Protein AF-A0A2I0J7J7-F1 (afdb_monomer_lite)

pLDDT: mean 78.4, std 20.04, range [35.78, 97.75]

Foldseek 3Di:
DDDDDDDDDDDDPDDQQFFWFQWAADDDDLQGWDFIWGWTDGPNHTDDIDTDIDDSPDDGHHHDSVPGGTFGEDQFVVNQLQAAGPDQQARHEYEHEDDPDDPVSSQVNSVVSNHPYYDYDYPDD

InterPro domains:
  IPR003137 PA domain [PF02225] (73-124)
  IPR046450 PA domain superfamily [SSF52025] (86-123)

Secondary structure (DSSP, 8-state):
------------S---------------SS----EEEEEEEETTEEEEEEEEE--TTSPPPPSSGGG-----EE--SSTT-SS--SS--TTSEEEEESSSS-HHHHHHHHHHTT-SEEEEE----

Sequence (125 aa):
MVSPLSPPWRRLPLVAALLLIAVSVASASCDNEQLVKVKTWLDGKNDKTFGGLSASFSALLPSDAKKGQKLAAVIPDPANGCSNSSVKLSGLVALAMRGECDF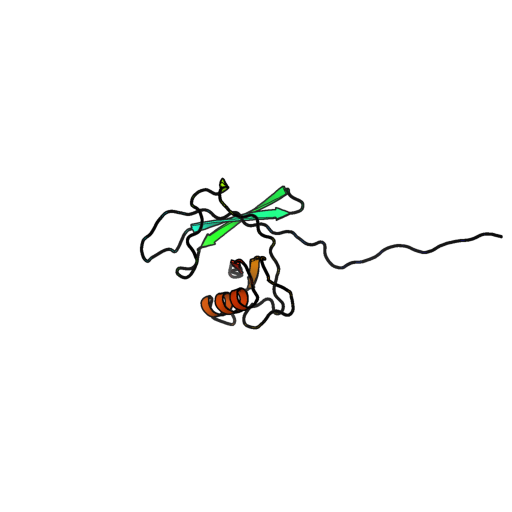TAKAEIAQAGGAAAILVINTDE

Structure (mmCIF, N/CA/C/O backbone):
data_AF-A0A2I0J7J7-F1
#
_entry.id   AF-A0A2I0J7J7-F1
#
loop_
_atom_site.group_PDB
_atom_site.id
_atom_site.type_symbol
_atom_site.label_atom_id
_atom_site.label_alt_id
_atom_site.label_comp_id
_atom_site.label_asym_id
_atom_site.label_entity_id
_atom_site.label_seq_id
_atom_site.pdbx_PDB_ins_code
_atom_site.Cartn_x
_atom_site.Cartn_y
_atom_site.Cartn_z
_atom_site.occupancy
_atom_site.B_iso_or_equiv
_atom_site.auth_seq_id
_atom_site.auth_comp_id
_atom_site.auth_asym_id
_atom_site.auth_atom_id
_atom_site.pdbx_PDB_model_num
ATOM 1 N N . MET A 1 1 ? 20.899 -27.140 48.711 1.00 35.78 1 MET A N 1
ATOM 2 C CA . MET A 1 1 ? 21.696 -26.088 48.044 1.00 35.78 1 MET A CA 1
ATOM 3 C C . MET A 1 1 ? 21.014 -25.758 46.722 1.00 35.78 1 MET A C 1
ATOM 5 O O . MET A 1 1 ? 20.862 -26.656 45.916 1.00 35.78 1 MET A O 1
ATOM 9 N N . VAL A 1 2 ? 20.225 -24.680 46.705 1.00 39.44 2 VAL A N 1
ATOM 10 C CA . VAL A 1 2 ? 20.495 -23.399 46.007 1.00 39.44 2 VAL A CA 1
ATOM 11 C C . VAL A 1 2 ? 20.360 -23.518 44.477 1.00 39.44 2 VAL A C 1
ATOM 13 O O . VAL A 1 2 ? 21.292 -23.937 43.803 1.00 39.44 2 VAL A O 1
ATOM 16 N N . SER A 1 3 ? 19.199 -23.116 43.941 1.00 48.22 3 SER A N 1
ATOM 17 C CA . SER A 1 3 ? 19.046 -22.662 42.542 1.00 48.22 3 SER A CA 1
ATOM 18 C C . SER A 1 3 ? 19.915 -21.411 42.315 1.00 48.22 3 SER A C 1
ATOM 20 O O . SER A 1 3 ? 20.145 -20.696 43.293 1.00 48.22 3 SER A O 1
ATOM 22 N N . PRO A 1 4 ? 20.313 -21.037 41.076 1.00 51.56 4 PRO A N 1
ATOM 23 C CA . PRO A 1 4 ? 19.387 -20.174 40.335 1.00 51.56 4 PRO A CA 1
ATOM 24 C C . PRO A 1 4 ? 19.525 -20.103 38.794 1.00 51.56 4 PRO A C 1
ATOM 26 O O . PRO A 1 4 ? 20.493 -20.535 38.181 1.00 51.56 4 PRO A O 1
ATOM 29 N N . LEU A 1 5 ? 18.549 -19.377 38.240 1.00 40.78 5 LEU A N 1
ATOM 30 C CA . LEU A 1 5 ? 18.656 -18.478 37.091 1.00 40.78 5 LEU A CA 1
ATOM 31 C C . LEU A 1 5 ? 18.593 -19.095 35.684 1.00 40.78 5 LEU A C 1
ATOM 33 O O . LEU A 1 5 ? 19.568 -19.200 34.949 1.00 40.78 5 LEU A O 1
ATOM 37 N N . SER A 1 6 ? 17.354 -19.278 35.232 1.00 53.75 6 SER A N 1
ATOM 38 C CA . SER A 1 6 ? 16.949 -18.701 33.947 1.00 53.75 6 SER A CA 1
ATOM 39 C C . SER A 1 6 ? 17.444 -17.249 33.817 1.00 53.75 6 SER A C 1
ATOM 41 O O . SER A 1 6 ? 17.156 -16.462 34.727 1.00 53.75 6 SER A O 1
ATOM 43 N N . PRO A 1 7 ? 18.080 -16.844 32.700 1.00 52.47 7 PRO A N 1
ATOM 44 C CA . PRO A 1 7 ? 18.170 -15.446 32.342 1.00 52.47 7 PRO A CA 1
ATOM 45 C C . PRO A 1 7 ? 17.240 -15.068 31.183 1.00 52.47 7 PRO A C 1
ATOM 47 O O . PRO A 1 7 ? 16.814 -15.911 30.390 1.00 52.47 7 PRO A O 1
ATOM 50 N N . PRO A 1 8 ? 16.909 -13.773 31.116 1.00 51.81 8 PRO A N 1
ATOM 51 C CA . PRO A 1 8 ? 15.640 -13.288 30.618 1.00 51.81 8 PRO A CA 1
ATOM 52 C C . PRO A 1 8 ? 15.829 -12.392 29.388 1.00 51.81 8 PRO A C 1
ATOM 54 O O . PRO A 1 8 ? 16.774 -11.617 29.295 1.00 51.81 8 PRO A O 1
ATOM 57 N N . TRP A 1 9 ? 14.839 -12.412 28.501 1.00 46.75 9 TRP A N 1
ATOM 58 C CA . TRP A 1 9 ? 14.605 -11.386 27.482 1.00 46.75 9 TRP A CA 1
ATOM 59 C C . TRP A 1 9 ? 15.622 -11.236 26.337 1.00 46.75 9 TRP A C 1
ATOM 61 O O . TRP A 1 9 ? 16.825 -11.408 26.472 1.00 46.75 9 TRP A O 1
ATOM 71 N N . ARG A 1 10 ? 15.060 -10.672 25.257 1.00 43.88 10 ARG A N 1
ATOM 72 C CA . ARG A 1 10 ? 15.676 -9.894 24.169 1.00 43.88 10 ARG A CA 1
ATOM 73 C C . ARG A 1 10 ? 15.990 -10.719 22.917 1.00 43.88 10 ARG A C 1
ATOM 75 O O . ARG A 1 10 ? 16.905 -11.517 22.913 1.00 43.88 10 ARG A O 1
ATOM 82 N N . ARG A 1 11 ? 15.309 -10.533 21.787 1.00 50.03 11 ARG A N 1
ATOM 83 C CA . ARG A 1 11 ? 14.322 -9.527 21.360 1.00 50.03 11 ARG A CA 1
ATOM 84 C C . ARG A 1 11 ? 13.453 -10.198 20.293 1.00 50.03 11 ARG A C 1
ATOM 86 O O . ARG A 1 11 ? 13.987 -10.632 19.280 1.00 50.03 11 ARG A O 1
ATOM 93 N N . LEU A 1 12 ? 12.137 -10.241 20.499 1.00 53.38 12 LEU A N 1
ATOM 94 C CA . LEU A 1 12 ? 11.208 -10.273 19.367 1.00 53.38 12 LEU A CA 1
ATOM 95 C C . LEU A 1 12 ? 11.508 -9.022 18.529 1.00 53.38 12 LEU A C 1
ATOM 97 O O . LEU A 1 12 ? 11.473 -7.921 19.097 1.00 53.38 12 LEU A O 1
ATOM 101 N N . PRO A 1 13 ? 11.849 -9.137 17.238 1.00 42.41 13 PRO A N 1
ATOM 102 C CA . PRO A 1 13 ? 11.974 -7.957 16.421 1.00 42.41 13 PRO A CA 1
ATOM 103 C C . PRO A 1 13 ? 10.566 -7.435 16.124 1.00 42.41 13 PRO A C 1
ATOM 105 O O . PRO A 1 13 ? 9.696 -8.162 15.660 1.00 42.41 13 PRO A O 1
ATOM 108 N N . LEU A 1 14 ? 10.406 -6.153 16.437 1.00 46.97 14 LEU A N 1
ATOM 109 C CA . LEU A 1 14 ? 9.375 -5.239 15.969 1.00 46.97 14 LEU A CA 1
ATOM 110 C C . LEU A 1 14 ? 7.932 -5.591 16.341 1.00 46.97 14 LEU A C 1
ATOM 112 O O . LEU A 1 14 ? 7.178 -6.232 15.617 1.00 46.97 14 LEU A O 1
ATOM 116 N N . VAL A 1 15 ? 7.554 -5.031 17.491 1.00 39.91 15 VAL A N 1
ATOM 117 C CA . VAL A 1 15 ? 6.294 -4.310 17.708 1.00 39.91 15 VAL A CA 1
ATOM 118 C C . VAL A 1 15 ? 5.541 -4.090 16.394 1.00 39.91 15 VAL A C 1
ATOM 120 O O . VAL A 1 15 ? 5.990 -3.336 15.530 1.00 39.91 15 VAL A O 1
ATOM 123 N N . ALA A 1 16 ? 4.398 -4.759 16.271 1.00 42.56 16 ALA A N 1
ATOM 124 C CA . ALA A 1 16 ? 3.414 -4.510 15.237 1.00 42.56 16 ALA A CA 1
ATOM 125 C C . ALA A 1 16 ? 2.971 -3.042 15.327 1.00 42.56 16 ALA A C 1
ATOM 127 O O . ALA A 1 16 ? 2.095 -2.690 16.117 1.00 42.56 16 ALA A O 1
ATOM 128 N N . ALA A 1 17 ? 3.613 -2.171 14.550 1.0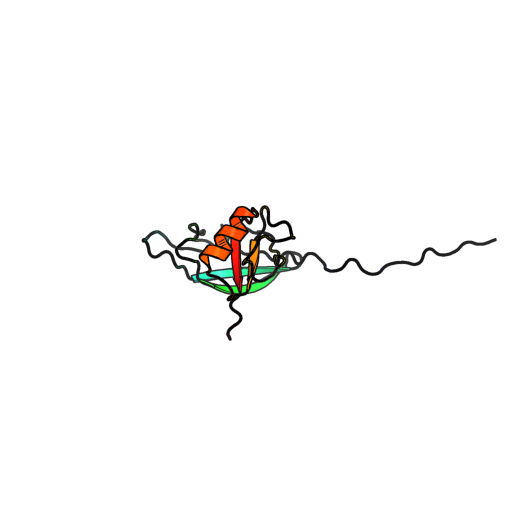0 39.66 17 ALA A N 1
ATOM 129 C CA . ALA A 1 17 ? 3.165 -0.805 14.358 1.00 39.66 17 ALA A CA 1
ATOM 130 C C . ALA A 1 17 ? 1.853 -0.874 13.574 1.00 39.66 17 ALA A C 1
ATOM 132 O O . ALA A 1 17 ? 1.834 -1.017 12.354 1.00 39.66 17 ALA A O 1
ATOM 133 N N . LEU A 1 18 ? 0.745 -0.857 14.309 1.00 39.94 18 LEU A N 1
ATOM 134 C CA . LEU A 1 18 ? -0.606 -0.883 13.775 1.00 39.94 18 LEU A CA 1
ATOM 135 C C . LEU A 1 18 ? -0.896 0.469 13.107 1.00 39.94 18 LEU A C 1
ATOM 137 O O . LEU A 1 18 ? -1.589 1.295 13.689 1.00 39.94 18 LEU A O 1
ATOM 141 N N . LEU A 1 19 ? -0.346 0.711 11.914 1.00 38.94 19 LEU A N 1
ATOM 142 C CA . LEU A 1 19 ? -0.678 1.881 11.106 1.00 38.94 19 LEU A CA 1
ATOM 143 C C . LEU A 1 19 ? -2.111 1.707 10.602 1.00 38.94 19 LEU A C 1
ATOM 145 O O . LEU A 1 19 ? -2.476 0.641 10.118 1.00 38.94 19 LEU A O 1
ATOM 149 N N . LEU A 1 20 ? -2.929 2.733 10.772 1.00 45.41 20 LEU A N 1
ATOM 150 C CA . LEU A 1 20 ? -4.381 2.677 10.644 1.00 45.41 20 LEU A CA 1
ATOM 151 C C . LEU A 1 20 ? -4.800 3.866 9.801 1.00 45.41 20 LEU A C 1
ATOM 153 O O . LEU A 1 20 ? -4.344 4.936 10.129 1.00 45.41 20 LEU A O 1
ATOM 157 N N . ILE A 1 21 ? -5.594 3.737 8.739 1.00 49.69 21 ILE A N 1
ATOM 158 C CA . ILE A 1 21 ? -5.829 4.854 7.801 1.00 49.69 21 ILE A CA 1
ATOM 159 C C . ILE A 1 21 ? -7.316 5.178 7.679 1.00 49.69 21 ILE A C 1
ATOM 161 O O . ILE A 1 21 ? -8.058 4.390 7.119 1.00 49.69 21 ILE A O 1
ATOM 165 N N . ALA A 1 22 ? -7.770 6.348 8.149 1.00 45.22 22 ALA A N 1
ATOM 166 C CA . ALA A 1 22 ? -9.150 6.802 7.915 1.00 45.22 22 ALA A CA 1
ATOM 167 C C . ALA A 1 22 ? -9.234 7.686 6.669 1.00 45.22 22 ALA A C 1
ATOM 169 O O . ALA A 1 22 ? -8.660 8.770 6.687 1.00 45.22 22 ALA A O 1
ATOM 170 N N . VAL A 1 23 ? -9.977 7.246 5.649 1.00 47.97 23 VAL A N 1
ATOM 171 C CA . VAL A 1 23 ? -10.127 7.921 4.345 1.00 47.97 23 VAL A CA 1
ATOM 172 C C . VAL A 1 23 ? -11.457 8.704 4.232 1.00 47.97 23 VAL A C 1
ATOM 174 O O . VAL A 1 23 ? -12.447 8.286 4.829 1.00 47.97 23 VAL A O 1
ATOM 177 N N . SER A 1 24 ? -11.466 9.833 3.496 1.00 44.62 24 SER A N 1
ATOM 178 C CA . SER A 1 24 ? -12.600 10.752 3.199 1.00 44.62 24 SER A CA 1
ATOM 179 C C . SER A 1 24 ? -12.824 10.946 1.659 1.00 44.62 24 SER A C 1
ATOM 181 O O . SER A 1 24 ? -11.857 10.761 0.932 1.00 44.62 24 SER A O 1
ATOM 183 N N . VAL A 1 25 ? -14.006 11.378 1.155 1.00 55.84 25 VAL A N 1
ATOM 184 C CA . VAL A 1 25 ? -14.492 11.430 -0.286 1.00 55.84 25 VAL A CA 1
ATOM 185 C C . VAL A 1 25 ? -15.558 12.495 -0.636 1.00 55.84 25 VAL A C 1
ATOM 187 O O . VAL A 1 25 ? -16.243 13.032 0.224 1.00 55.84 25 VAL A O 1
ATOM 190 N N . ALA A 1 26 ? -15.777 12.768 -1.927 1.00 37.88 26 ALA A N 1
ATOM 191 C CA . ALA A 1 26 ? -17.034 13.273 -2.508 1.00 37.88 26 ALA A CA 1
ATOM 192 C C . ALA A 1 26 ? -17.299 12.627 -3.899 1.00 37.88 26 ALA A C 1
ATOM 194 O O . ALA A 1 26 ? -16.389 12.064 -4.495 1.00 37.88 26 ALA A O 1
ATOM 195 N N . SER A 1 27 ? -18.556 12.642 -4.363 1.00 49.53 27 SER A N 1
ATOM 196 C CA . SER A 1 27 ? -19.203 11.707 -5.315 1.00 49.53 27 SER A CA 1
ATOM 197 C C . SER A 1 27 ? -18.844 11.767 -6.819 1.00 49.53 27 SER A C 1
ATOM 199 O O . SER A 1 27 ? -18.305 12.748 -7.312 1.00 49.53 27 SER A O 1
ATOM 201 N N . ALA A 1 28 ? -19.266 10.692 -7.507 1.00 56.94 28 ALA A N 1
ATOM 202 C CA . ALA A 1 28 ? -19.163 10.287 -8.917 1.00 56.94 28 ALA A CA 1
ATOM 203 C C . ALA A 1 28 ? -19.018 11.361 -10.019 1.00 56.94 28 ALA A C 1
ATOM 205 O O . ALA A 1 28 ? -19.953 12.089 -10.343 1.00 56.94 28 ALA A O 1
ATOM 206 N N . SER A 1 29 ? -17.881 11.282 -10.708 1.00 42.62 29 SER A N 1
ATOM 207 C CA . SER A 1 29 ? -17.706 11.466 -12.153 1.00 42.62 29 SER A CA 1
ATOM 208 C C . SER A 1 29 ? -16.534 10.559 -12.564 1.00 42.62 29 SER A C 1
ATOM 210 O O . SER A 1 29 ? -15.786 10.134 -11.682 1.00 42.62 29 SER A O 1
ATOM 212 N N . CYS A 1 30 ? -16.363 10.212 -13.843 1.00 52.69 30 CYS A N 1
ATOM 213 C CA . CYS A 1 30 ? -15.296 9.306 -14.328 1.00 52.69 30 CYS A CA 1
ATOM 214 C C . CYS A 1 30 ? -13.876 9.917 -14.267 1.00 52.69 30 CYS A C 1
ATOM 216 O O . CYS A 1 30 ? -13.026 9.613 -15.097 1.00 52.69 30 CYS A O 1
ATOM 218 N N . ASP A 1 31 ? -13.667 10.785 -13.284 1.00 57.06 31 ASP A N 1
ATOM 219 C CA . ASP A 1 31 ? -12.424 11.354 -12.804 1.00 57.06 31 ASP A CA 1
ATOM 220 C C . ASP A 1 31 ? -12.567 11.360 -11.269 1.00 57.06 31 ASP A C 1
ATOM 222 O O . ASP A 1 31 ? -13.172 12.244 -10.661 1.00 57.06 31 ASP A O 1
ATOM 226 N N . ASN A 1 32 ? -12.215 10.231 -10.656 1.00 61.31 32 ASN A N 1
ATOM 227 C CA . ASN A 1 32 ? -12.448 9.931 -9.238 1.00 61.31 32 ASN A CA 1
ATOM 228 C C . ASN A 1 32 ? -11.158 10.012 -8.411 1.00 61.31 32 ASN A C 1
ATOM 230 O O . ASN A 1 32 ? -11.056 9.394 -7.345 1.00 61.31 32 ASN A O 1
ATOM 234 N N . GLU A 1 33 ? -10.181 10.776 -8.900 1.00 74.88 33 GLU A N 1
ATOM 235 C CA . GLU A 1 33 ? -9.041 11.196 -8.098 1.00 74.88 33 GLU A CA 1
ATOM 236 C C . GLU A 1 33 ? -9.542 12.137 -7.004 1.00 74.88 33 GLU A C 1
ATOM 238 O O . GLU A 1 33 ? -10.207 13.146 -7.239 1.00 74.88 33 GLU A O 1
ATOM 243 N N . GLN A 1 34 ? -9.274 11.765 -5.764 1.00 81.38 34 GLN A N 1
ATOM 244 C CA . GLN A 1 34 ? -9.756 12.467 -4.591 1.00 81.38 34 GLN A CA 1
ATOM 245 C C . GLN A 1 34 ? -8.565 12.790 -3.714 1.00 81.38 34 GLN A C 1
ATOM 247 O O . GLN A 1 34 ? -7.721 11.937 -3.433 1.00 81.38 34 GLN A O 1
ATOM 252 N N . LEU A 1 35 ? -8.524 14.029 -3.231 1.00 85.69 35 LEU A N 1
ATOM 253 C CA . LEU A 1 35 ? -7.630 14.381 -2.142 1.00 85.69 35 LEU A CA 1
ATOM 254 C C . LEU A 1 35 ? -8.074 13.620 -0.896 1.00 85.69 35 LEU A C 1
ATOM 256 O O . LEU A 1 35 ? -9.150 13.859 -0.341 1.00 85.69 35 LEU A O 1
ATOM 260 N N . VAL A 1 36 ? -7.225 12.705 -0.452 1.00 86.56 36 VAL A N 1
ATOM 261 C CA . VAL A 1 36 ? -7.477 11.878 0.719 1.00 86.56 36 VAL A CA 1
ATOM 262 C C . VAL A 1 36 ? -6.645 12.368 1.889 1.00 86.56 36 VAL A C 1
ATOM 264 O O . VAL A 1 36 ? -5.496 12.789 1.750 1.00 86.56 36 VAL A O 1
ATOM 267 N N . LYS A 1 37 ? -7.232 12.292 3.081 1.00 87.69 37 LYS A N 1
ATOM 268 C CA . LYS A 1 37 ? -6.476 12.376 4.326 1.00 87.69 37 LYS A CA 1
ATOM 269 C C . LYS A 1 37 ? -6.217 10.963 4.800 1.00 87.69 37 LYS A C 1
ATOM 271 O O . LYS A 1 37 ? -7.141 10.170 4.894 1.00 87.69 37 LYS A O 1
ATOM 276 N N . VAL A 1 38 ? -4.966 10.676 5.109 1.00 88.19 38 VAL A N 1
ATOM 277 C CA . VAL A 1 38 ? -4.499 9.404 5.640 1.00 88.19 38 VAL A CA 1
ATOM 278 C C . VAL A 1 38 ? -4.098 9.668 7.079 1.00 88.19 38 VAL A C 1
ATOM 280 O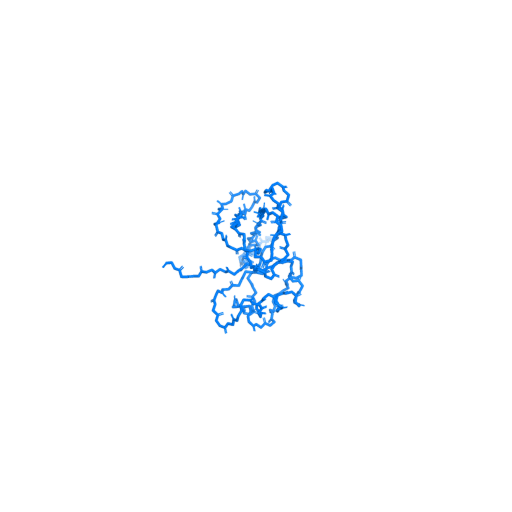 O . VAL A 1 38 ? -3.011 10.165 7.357 1.00 88.19 38 VAL A O 1
ATOM 283 N N . LYS A 1 39 ? -5.007 9.412 8.015 1.00 88.69 39 LYS A N 1
ATOM 284 C CA . LYS A 1 39 ? -4.654 9.431 9.443 1.00 88.69 39 LYS A CA 1
ATOM 285 C C . LYS A 1 39 ? -3.804 8.207 9.751 1.00 88.69 39 LYS A C 1
ATOM 287 O O . LYS A 1 39 ? -3.942 7.232 9.040 1.00 88.69 39 LYS A O 1
ATOM 292 N N . THR A 1 40 ? -2.945 8.250 10.756 1.00 86.50 40 THR A N 1
ATOM 293 C CA . THR A 1 40 ? -2.214 7.090 11.272 1.00 86.50 40 THR A CA 1
ATOM 294 C C . THR A 1 40 ? -2.422 6.992 12.768 1.00 86.50 40 THR A C 1
ATOM 296 O O . THR A 1 40 ? -2.684 7.986 13.446 1.00 86.50 40 THR A O 1
ATOM 299 N N . TRP A 1 41 ? -2.330 5.778 13.296 1.00 85.88 41 TRP A N 1
ATOM 300 C CA . TRP A 1 41 ? -2.350 5.547 14.728 1.00 85.88 41 TRP A CA 1
ATOM 301 C C . TRP A 1 41 ? -1.168 4.667 15.090 1.00 85.88 41 TRP A C 1
ATOM 303 O O . TRP A 1 41 ? -0.760 3.826 14.300 1.00 85.88 41 TRP A O 1
ATOM 313 N N . LEU A 1 42 ? -0.662 4.851 16.298 1.00 84.69 42 LEU A N 1
ATOM 314 C CA . LEU A 1 42 ? 0.300 3.973 16.947 1.00 84.69 42 LEU A CA 1
ATOM 315 C C . LEU A 1 42 ? -0.200 3.772 18.379 1.00 84.69 42 LEU A C 1
ATOM 317 O O . LEU A 1 42 ? -0.654 4.722 19.019 1.00 84.69 42 LEU A O 1
ATOM 321 N N . ASP A 1 43 ? -0.239 2.523 18.844 1.00 83.44 43 ASP A N 1
ATOM 322 C CA . ASP A 1 43 ? -0.760 2.157 20.172 1.00 83.44 43 ASP A CA 1
ATOM 323 C C . ASP A 1 43 ? -2.152 2.742 20.483 1.00 83.44 43 ASP A C 1
ATOM 325 O O . ASP A 1 43 ? -2.455 3.203 21.584 1.00 83.44 43 ASP A O 1
ATOM 329 N N . GLY A 1 44 ? -3.022 2.768 19.467 1.00 77.19 44 GLY A N 1
ATOM 330 C CA . GLY A 1 44 ? -4.394 3.266 19.582 1.00 77.19 44 GLY A CA 1
ATOM 331 C C . GLY A 1 44 ? -4.533 4.792 19.638 1.00 77.19 44 GLY A C 1
ATOM 332 O O . GLY A 1 44 ? -5.660 5.286 19.593 1.00 77.19 44 GLY A O 1
ATOM 333 N N . LYS A 1 45 ? -3.431 5.548 19.659 1.00 80.94 45 LYS A N 1
ATOM 334 C CA . LYS A 1 45 ? -3.431 7.015 19.612 1.00 80.94 45 LYS A CA 1
ATOM 335 C C . LYS A 1 45 ? -3.199 7.500 18.189 1.00 80.94 45 LYS A C 1
ATOM 337 O O . LYS A 1 45 ? -2.400 6.909 17.474 1.00 80.94 45 LYS A O 1
ATOM 342 N N . ASN A 1 46 ? -3.908 8.558 17.783 1.00 78.56 46 ASN A N 1
ATOM 343 C CA . ASN A 1 46 ? -3.607 9.232 16.517 1.00 78.56 46 ASN A CA 1
ATOM 344 C C . ASN A 1 46 ? -2.156 9.722 16.569 1.00 78.56 46 ASN A C 1
ATOM 346 O O . ASN A 1 46 ? -1.784 10.388 17.533 1.00 78.56 46 ASN A O 1
ATOM 350 N N . ASP A 1 47 ? -1.377 9.381 15.550 1.00 82.38 47 ASP A N 1
ATOM 351 C CA . ASP A 1 47 ? 0.039 9.722 15.444 1.00 82.38 47 ASP A CA 1
ATOM 352 C C . ASP A 1 47 ? 0.227 10.884 14.463 1.00 82.38 47 ASP A C 1
ATOM 354 O O . ASP A 1 47 ? 0.471 12.020 14.869 1.00 82.38 47 ASP A O 1
ATOM 358 N N . LYS A 1 48 ? 0.027 10.631 13.166 1.00 86.00 48 LYS A N 1
ATOM 359 C CA . LYS A 1 48 ? 0.210 11.619 12.099 1.00 86.00 48 LYS A CA 1
ATOM 360 C C . LYS A 1 48 ? -0.976 11.631 11.145 1.00 86.00 48 LYS A C 1
ATOM 362 O O . LYS A 1 48 ? -1.856 10.775 11.169 1.00 86.00 48 LYS A O 1
ATOM 367 N N . THR A 1 49 ? -1.057 12.669 10.326 1.00 87.44 49 THR A N 1
ATOM 368 C CA . THR A 1 49 ? -2.007 12.738 9.214 1.00 87.44 49 THR A CA 1
ATOM 369 C C . THR A 1 49 ? -1.253 13.181 7.978 1.00 87.44 49 THR A C 1
ATOM 371 O O . THR A 1 49 ? -0.572 14.200 8.008 1.00 87.44 49 THR A O 1
ATOM 374 N N . PHE A 1 50 ? -1.404 12.421 6.905 1.00 87.75 50 PHE A N 1
ATOM 375 C CA . PHE A 1 50 ? -0.808 12.687 5.607 1.00 87.75 50 PHE A CA 1
ATOM 376 C C . PHE A 1 50 ? -1.899 13.109 4.623 1.00 87.75 50 PHE A C 1
ATOM 378 O O . PHE A 1 50 ? -3.043 12.657 4.718 1.00 87.75 50 PHE A O 1
ATOM 385 N N . GLY A 1 51 ? -1.555 14.000 3.699 1.00 88.50 51 GLY A N 1
ATOM 386 C CA . GLY A 1 51 ? -2.352 14.232 2.497 1.00 88.50 51 GLY A CA 1
ATOM 387 C C . GLY A 1 51 ? -1.926 13.253 1.407 1.00 88.50 51 GLY A C 1
ATOM 388 O O . GLY A 1 51 ? -0.760 12.876 1.344 1.00 88.50 51 GLY A O 1
ATOM 389 N N . GLY A 1 52 ? -2.860 12.844 0.560 1.00 88.44 52 GLY A N 1
ATOM 390 C CA . GLY A 1 52 ? -2.572 12.006 -0.596 1.00 88.44 52 GLY A CA 1
ATOM 391 C C . GLY A 1 52 ? -3.619 12.165 -1.688 1.00 88.44 52 GLY A C 1
ATOM 392 O O . GLY A 1 52 ? -4.569 12.937 -1.548 1.00 88.44 52 GLY A O 1
ATOM 393 N N . LEU A 1 53 ? -3.443 11.396 -2.756 1.00 89.50 53 LEU A N 1
ATOM 394 C CA . LEU A 1 53 ? -4.383 11.277 -3.863 1.00 89.50 53 LEU A CA 1
ATOM 395 C C . LEU A 1 53 ? -4.849 9.825 -3.959 1.00 89.50 53 LEU A C 1
ATOM 397 O O . LEU A 1 53 ? -4.037 8.903 -3.848 1.00 89.50 53 LEU A O 1
ATOM 401 N N . SER A 1 54 ? -6.152 9.613 -4.126 1.00 89.94 54 SER A N 1
ATOM 402 C CA . SER A 1 54 ? -6.668 8.306 -4.528 1.00 89.94 54 SER A CA 1
ATOM 403 C C . SER A 1 54 ? -6.371 8.058 -6.004 1.00 89.94 54 SER A C 1
ATOM 405 O O . SER A 1 54 ? -6.328 8.986 -6.806 1.00 89.94 54 SER A O 1
ATOM 407 N N . ALA A 1 55 ? -6.203 6.790 -6.370 1.00 87.50 55 ALA A N 1
ATOM 408 C CA . ALA A 1 55 ? -6.083 6.404 -7.768 1.00 87.50 55 ALA A CA 1
ATOM 409 C C . ALA A 1 55 ? -7.456 6.401 -8.456 1.00 87.50 55 ALA A C 1
ATOM 411 O O . ALA A 1 55 ? -8.448 5.978 -7.855 1.00 87.50 55 ALA A O 1
ATOM 412 N N . SER A 1 56 ? -7.510 6.748 -9.741 1.00 87.06 56 SER A N 1
ATOM 413 C CA . SER A 1 56 ? -8.743 6.689 -10.546 1.00 87.06 56 SER A CA 1
ATOM 414 C C . SER A 1 56 ? -9.288 5.258 -10.690 1.00 87.06 56 SER A C 1
ATOM 416 O O . SER A 1 56 ? -10.476 5.051 -10.898 1.00 87.06 56 SER A O 1
ATOM 418 N N . PHE A 1 57 ? -8.452 4.235 -10.497 1.00 84.06 57 PHE A N 1
ATOM 419 C CA . PHE A 1 57 ? -8.871 2.826 -10.471 1.00 84.06 57 PHE A CA 1
ATOM 420 C C . PHE A 1 57 ? -9.243 2.310 -9.067 1.00 84.06 57 PHE A C 1
ATOM 422 O O . PHE A 1 57 ? -9.504 1.121 -8.894 1.00 84.06 57 PHE A O 1
ATOM 429 N N . SER A 1 58 ? -9.238 3.167 -8.041 1.00 83.12 58 SER A N 1
ATOM 430 C CA . SER A 1 58 ? -9.622 2.768 -6.683 1.00 83.12 58 SER A CA 1
ATOM 431 C C . SER A 1 58 ? -11.140 2.682 -6.512 1.00 83.12 58 SER A C 1
ATOM 433 O O . SER A 1 58 ? -11.914 3.320 -7.228 1.00 83.12 58 SER A O 1
ATOM 435 N N . ALA A 1 59 ? -11.579 1.897 -5.527 1.00 83.56 59 ALA A N 1
ATOM 436 C CA . ALA A 1 59 ? -12.965 1.941 -5.080 1.00 83.56 59 ALA A CA 1
ATOM 437 C C . ALA A 1 59 ? -13.310 3.338 -4.537 1.00 83.56 59 ALA A C 1
ATOM 439 O O . ALA A 1 59 ? -12.447 4.037 -4.009 1.00 83.56 59 ALA A O 1
ATOM 440 N N . LEU A 1 60 ? -14.589 3.719 -4.599 1.00 77.62 60 LEU A N 1
ATOM 441 C CA . LEU A 1 60 ? -15.056 4.949 -3.964 1.00 77.62 60 LEU A CA 1
ATOM 442 C C . LEU A 1 60 ? -14.819 4.868 -2.455 1.00 77.62 60 LEU A C 1
ATOM 444 O O . LEU A 1 60 ? -15.357 4.001 -1.764 1.00 77.62 60 LEU A O 1
ATOM 448 N N . LEU A 1 61 ? -14.011 5.787 -1.946 1.00 78.00 61 LEU A N 1
ATOM 449 C CA . LEU A 1 61 ? -13.726 5.876 -0.522 1.00 78.00 61 LEU A CA 1
ATOM 450 C C . LEU A 1 61 ? -14.922 6.610 0.169 1.00 78.00 61 LEU A C 1
ATOM 452 O O . LEU A 1 61 ? -15.807 7.135 -0.508 1.00 78.00 61 LEU A O 1
ATOM 456 N N . PRO A 1 62 ? -15.072 6.621 1.502 1.00 78.12 62 PRO A N 1
ATOM 457 C CA . PRO A 1 62 ? -16.234 7.247 2.151 1.00 78.12 62 PRO A CA 1
ATOM 458 C C . PRO A 1 62 ? -16.048 8.748 2.354 1.00 78.12 62 PRO A C 1
ATOM 460 O O . PRO A 1 62 ? -14.951 9.159 2.669 1.00 78.12 62 PRO A O 1
ATOM 463 N N . SER A 1 63 ? -17.098 9.576 2.233 1.00 74.06 63 SER A N 1
ATOM 464 C CA . SER A 1 63 ? -16.958 11.043 2.303 1.00 74.06 63 SER A CA 1
ATOM 465 C C . SER A 1 63 ? -16.492 11.608 3.636 1.00 74.06 63 SER A C 1
ATOM 467 O O . SER A 1 63 ? -15.707 12.551 3.730 1.00 74.06 63 SER A O 1
ATOM 469 N N . ASP A 1 64 ? -17.010 10.985 4.676 1.00 77.69 64 ASP A N 1
ATOM 470 C CA . ASP A 1 64 ? -16.850 11.382 6.054 1.00 77.69 64 ASP A CA 1
ATOM 471 C C . ASP A 1 64 ? -15.737 10.546 6.684 1.00 77.69 64 ASP A C 1
ATOM 473 O O . ASP A 1 64 ? -15.812 9.317 6.702 1.00 77.69 64 ASP A O 1
ATOM 477 N N . ALA A 1 65 ? -14.740 11.211 7.267 1.00 73.44 65 ALA A N 1
ATOM 478 C CA . ALA A 1 65 ? -13.644 10.547 7.966 1.00 73.44 65 ALA A CA 1
ATOM 479 C C . ALA A 1 65 ? -14.126 9.639 9.117 1.00 73.44 65 ALA A C 1
ATOM 481 O O . ALA A 1 65 ? -13.410 8.716 9.499 1.00 73.44 65 ALA A O 1
ATOM 482 N N . LYS A 1 66 ? -15.327 9.868 9.671 1.00 76.38 66 LYS A N 1
ATOM 483 C CA . LYS A 1 66 ? -15.947 8.997 10.688 1.00 76.38 66 LYS A CA 1
ATOM 484 C C . LYS A 1 66 ? -16.401 7.648 10.129 1.00 76.38 66 LYS A C 1
ATOM 486 O O . LYS A 1 66 ? -16.559 6.705 10.895 1.00 76.38 66 LYS A O 1
ATOM 491 N N . LYS A 1 67 ? -16.617 7.564 8.814 1.00 79.44 67 LYS A N 1
ATOM 492 C CA . LYS A 1 67 ? -16.978 6.340 8.086 1.00 79.44 67 LYS A CA 1
ATOM 493 C C . LYS A 1 67 ? -15.753 5.629 7.496 1.00 79.44 67 LYS A C 1
ATOM 495 O O . LYS A 1 67 ? -15.903 4.578 6.881 1.00 79.44 67 LYS A O 1
ATOM 500 N N . GLY A 1 68 ? -14.558 6.200 7.667 1.00 77.88 68 GLY A N 1
ATOM 501 C CA . GLY A 1 68 ? -13.299 5.584 7.261 1.00 77.88 68 GLY A CA 1
ATOM 502 C C . GLY A 1 68 ? -13.028 4.292 8.033 1.00 77.88 68 GLY A C 1
ATOM 503 O O . GLY A 1 68 ? -13.330 4.190 9.223 1.00 77.88 68 GLY A O 1
ATOM 504 N N . GLN A 1 69 ? -12.449 3.300 7.358 1.00 83.19 69 GLN A N 1
ATOM 505 C CA . GLN A 1 69 ? -12.123 2.014 7.973 1.00 83.19 69 GLN A CA 1
ATOM 506 C C . GLN A 1 69 ? -10.734 2.027 8.593 1.00 83.19 69 GLN A C 1
ATOM 508 O O . GLN A 1 69 ? -9.764 2.428 7.966 1.00 83.19 69 GLN A O 1
ATOM 513 N N . LYS A 1 70 ? -10.627 1.526 9.822 1.00 86.19 70 LYS A N 1
ATOM 514 C CA . LYS A 1 70 ? -9.358 1.431 10.536 1.00 86.19 70 LYS A CA 1
ATOM 515 C C . LYS A 1 70 ? -8.705 0.071 10.253 1.00 86.19 70 LYS A C 1
ATOM 517 O O . LYS A 1 70 ? -9.010 -0.900 10.936 1.00 86.19 70 LYS A O 1
ATOM 522 N N . LEU A 1 71 ? -7.829 0.004 9.250 1.00 90.12 71 LEU A N 1
ATOM 523 C CA . LEU A 1 71 ? -7.148 -1.231 8.831 1.00 90.12 71 LEU A CA 1
ATOM 524 C C . LEU A 1 71 ? -5.668 -1.219 9.198 1.00 90.12 71 LEU A C 1
ATOM 526 O O . LEU A 1 71 ? -5.016 -0.198 9.022 1.00 90.12 71 LEU A O 1
ATOM 530 N N . ALA A 1 72 ? -5.149 -2.348 9.680 1.00 91.81 72 ALA A N 1
ATOM 531 C CA . ALA A 1 72 ? -3.726 -2.512 9.954 1.00 91.81 72 ALA A CA 1
ATOM 532 C C . ALA A 1 72 ? -2.917 -2.502 8.650 1.00 91.81 72 ALA A C 1
ATOM 534 O O . ALA A 1 72 ? -3.338 -3.113 7.666 1.00 91.81 72 ALA A O 1
ATOM 535 N N . ALA A 1 73 ? -1.759 -1.845 8.652 1.00 92.00 73 ALA A N 1
ATOM 536 C CA . ALA A 1 73 ? -0.867 -1.802 7.500 1.00 92.00 73 ALA A CA 1
ATOM 537 C C . ALA A 1 73 ? 0.389 -2.660 7.688 1.00 92.00 73 ALA A C 1
ATOM 539 O O . ALA A 1 73 ? 0.851 -2.880 8.808 1.00 92.00 73 ALA A O 1
ATOM 540 N N . VAL A 1 74 ? 0.954 -3.114 6.573 1.00 95.50 74 VAL A N 1
ATOM 541 C CA . VAL A 1 74 ? 2.185 -3.902 6.521 1.00 95.50 74 VAL A CA 1
ATOM 542 C C . VAL A 1 74 ? 3.003 -3.506 5.297 1.00 95.50 74 VAL A C 1
ATOM 544 O O . VAL A 1 74 ? 2.447 -3.214 4.239 1.00 95.50 74 VAL A O 1
ATOM 547 N N . ILE A 1 75 ? 4.327 -3.494 5.435 1.00 95.62 75 ILE A N 1
ATOM 548 C CA . ILE A 1 75 ? 5.232 -3.352 4.293 1.00 95.62 75 ILE A CA 1
ATOM 549 C C . ILE A 1 75 ? 5.414 -4.758 3.693 1.00 95.62 75 ILE A C 1
ATOM 551 O O . ILE A 1 75 ? 5.823 -5.660 4.430 1.00 95.62 75 ILE A O 1
ATOM 555 N N . PRO A 1 76 ? 5.065 -4.982 2.413 1.00 95.81 76 PRO A N 1
ATOM 556 C CA . PRO A 1 76 ? 5.290 -6.260 1.750 1.00 95.81 76 PRO A CA 1
ATOM 557 C C . PRO A 1 76 ? 6.790 -6.554 1.625 1.00 95.81 76 PRO A C 1
ATOM 559 O O . PRO A 1 76 ? 7.623 -5.655 1.729 1.00 95.81 76 PRO A O 1
ATOM 562 N N . ASP A 1 77 ? 7.132 -7.814 1.370 1.00 95.38 77 ASP A N 1
ATOM 563 C CA . ASP A 1 77 ? 8.506 -8.225 1.065 1.00 95.38 77 ASP A CA 1
ATOM 564 C C . ASP A 1 77 ? 8.536 -8.938 -0.296 1.00 95.38 77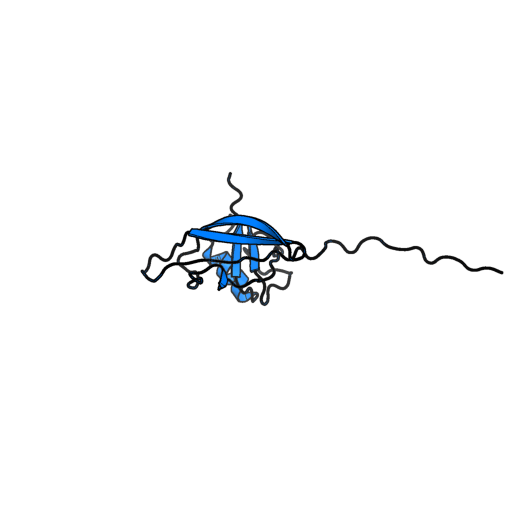 ASP A C 1
ATOM 566 O O . ASP A 1 77 ? 8.076 -10.084 -0.368 1.00 95.38 77 ASP A O 1
ATOM 570 N N . PRO A 1 78 ? 9.002 -8.275 -1.374 1.00 95.50 78 PRO A N 1
ATOM 571 C CA . PRO A 1 78 ? 9.744 -7.006 -1.382 1.00 95.50 78 PRO A CA 1
ATOM 572 C C . PRO A 1 78 ? 8.882 -5.741 -1.187 1.00 95.50 78 PRO A C 1
ATOM 574 O O . PRO A 1 78 ? 7.741 -5.654 -1.643 1.00 95.50 78 PRO A O 1
ATOM 577 N N . ALA A 1 79 ? 9.477 -4.704 -0.580 1.00 94.06 79 ALA A N 1
ATOM 578 C CA . ALA A 1 79 ? 8.801 -3.444 -0.221 1.00 94.06 79 ALA A CA 1
ATOM 579 C C . ALA A 1 79 ? 8.340 -2.591 -1.419 1.00 94.06 79 ALA A C 1
ATOM 581 O O . ALA A 1 79 ? 7.537 -1.668 -1.267 1.00 9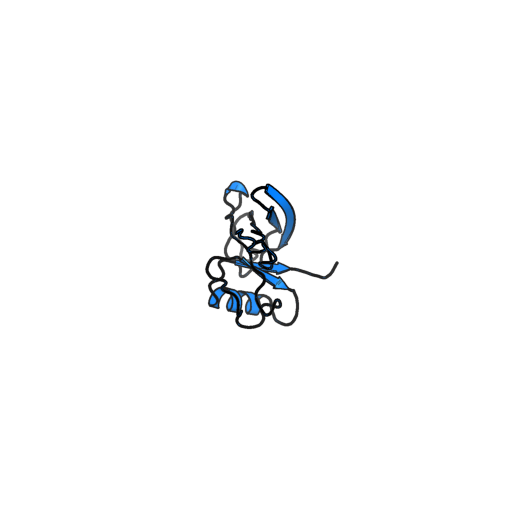4.06 79 ALA A O 1
ATOM 582 N N . ASN A 1 80 ? 8.828 -2.890 -2.626 1.00 94.12 80 ASN A N 1
ATOM 583 C CA . ASN A 1 80 ? 8.388 -2.214 -3.843 1.00 94.12 80 ASN A CA 1
ATOM 584 C C . ASN A 1 80 ? 6.989 -2.675 -4.300 1.00 94.12 80 ASN A C 1
ATOM 586 O O . ASN A 1 80 ? 6.366 -1.979 -5.096 1.00 94.12 80 ASN A O 1
ATOM 590 N N . GLY A 1 81 ? 6.467 -3.806 -3.808 1.00 95.38 81 GLY A N 1
ATOM 591 C CA . GLY A 1 81 ? 5.143 -4.314 -4.183 1.00 95.38 81 GLY A CA 1
ATOM 592 C C . GLY A 1 81 ? 5.001 -4.697 -5.663 1.00 95.38 81 GLY A C 1
ATOM 593 O O . GLY A 1 81 ? 3.884 -4.759 -6.162 1.00 95.38 81 GLY A O 1
ATOM 594 N N . CYS A 1 82 ? 6.113 -4.923 -6.370 1.00 97.25 82 CYS A N 1
ATOM 595 C CA . CYS A 1 82 ? 6.123 -5.287 -7.793 1.00 97.25 82 CYS A CA 1
ATOM 596 C C . CYS A 1 82 ? 6.138 -6.804 -8.035 1.00 97.25 82 CYS A C 1
ATOM 598 O O . CYS A 1 82 ? 6.203 -7.256 -9.176 1.00 97.25 82 CYS A O 1
ATOM 600 N N . SER A 1 83 ? 6.084 -7.601 -6.970 1.00 97.19 83 SER A N 1
ATOM 601 C CA . SER A 1 83 ? 5.972 -9.056 -7.015 1.00 97.19 83 SER A CA 1
ATOM 602 C C . SER A 1 83 ? 5.236 -9.570 -5.777 1.00 97.19 83 SER A C 1
ATOM 604 O O . SER A 1 83 ? 4.956 -8.813 -4.842 1.00 97.19 83 SER A O 1
ATOM 606 N N . ASN A 1 84 ? 4.889 -10.860 -5.780 1.00 96.75 84 ASN A N 1
ATOM 607 C CA . ASN A 1 84 ? 4.201 -11.482 -4.653 1.00 96.75 84 ASN A CA 1
ATOM 608 C C . ASN A 1 84 ? 4.990 -11.301 -3.353 1.00 96.75 84 ASN A C 1
ATOM 610 O O . ASN A 1 84 ? 6.179 -11.604 -3.283 1.00 96.75 84 ASN A O 1
ATOM 614 N N . SER A 1 85 ? 4.282 -10.849 -2.322 1.00 96.44 85 SER A N 1
ATOM 615 C CA . SER A 1 85 ? 4.849 -10.635 -0.997 1.00 96.44 85 SER A CA 1
ATOM 616 C C . SER A 1 85 ? 5.037 -11.958 -0.255 1.00 96.44 85 SER A C 1
ATOM 618 O O . SER A 1 85 ? 4.115 -12.771 -0.178 1.00 96.44 85 SER A O 1
ATOM 620 N N . SER A 1 86 ? 6.196 -12.126 0.382 1.00 95.44 86 SER A N 1
ATOM 621 C CA . SER A 1 86 ? 6.456 -13.218 1.333 1.00 95.44 86 SER A CA 1
ATOM 622 C C . SER A 1 86 ? 5.692 -13.038 2.655 1.00 95.44 86 SER A C 1
ATOM 624 O O . SER A 1 86 ? 5.512 -13.985 3.421 1.00 95.44 86 SER A O 1
ATOM 626 N N . VAL A 1 87 ? 5.217 -11.819 2.929 1.00 94.75 87 VAL A N 1
ATOM 627 C CA . VAL A 1 87 ? 4.406 -11.466 4.101 1.00 94.75 87 VAL A CA 1
ATOM 628 C C . VAL A 1 87 ? 2.920 -11.515 3.749 1.00 94.75 87 VAL A C 1
ATOM 630 O O . VAL A 1 87 ? 2.510 -11.037 2.690 1.00 94.75 87 VAL A O 1
ATOM 633 N N . LYS A 1 88 ? 2.097 -12.044 4.663 1.00 95.12 88 LYS A N 1
ATOM 634 C CA . LYS A 1 88 ? 0.638 -12.118 4.507 1.00 95.12 88 LYS A CA 1
ATOM 635 C C . LYS A 1 88 ? 0.021 -10.721 4.420 1.00 95.12 88 LYS A C 1
ATOM 637 O O . LYS A 1 88 ? 0.171 -9.932 5.348 1.00 95.12 88 LYS A O 1
ATOM 642 N N . LEU A 1 89 ? -0.753 -10.473 3.362 1.00 96.12 89 LEU A N 1
ATOM 643 C CA . LEU A 1 89 ? -1.463 -9.205 3.147 1.00 96.12 89 LEU A CA 1
ATOM 644 C C . LEU A 1 89 ? -2.966 -9.283 3.453 1.00 96.12 89 LEU A C 1
ATOM 646 O O . LEU A 1 89 ? -3.628 -8.253 3.486 1.00 96.12 89 LEU A O 1
ATOM 650 N N . SER A 1 90 ? -3.519 -10.479 3.682 1.00 96.00 90 SER A N 1
ATOM 651 C CA . SER A 1 90 ? -4.971 -10.691 3.752 1.00 96.00 90 SER A CA 1
ATOM 652 C C . SER A 1 90 ? -5.671 -9.778 4.767 1.00 96.00 90 SER A C 1
ATOM 654 O O . SER A 1 90 ? -5.455 -9.918 5.971 1.00 96.00 90 SER A O 1
ATOM 656 N N . GLY A 1 91 ? -6.534 -8.882 4.281 1.00 91.75 91 GLY A N 1
ATOM 657 C CA . GLY A 1 91 ? -7.288 -7.928 5.105 1.00 91.75 91 GLY A CA 1
ATOM 658 C C . GLY A 1 91 ? -6.480 -6.727 5.618 1.00 91.75 91 GLY A C 1
ATOM 659 O O . GLY A 1 91 ? -7.002 -5.938 6.404 1.00 91.75 91 GLY A O 1
ATOM 660 N N . LEU A 1 92 ? -5.221 -6.586 5.196 1.00 95.19 92 LEU A N 1
ATOM 661 C CA . LEU A 1 92 ? -4.308 -5.516 5.598 1.00 95.19 92 LEU A CA 1
ATOM 662 C C . LEU A 1 92 ? -4.159 -4.465 4.493 1.00 95.19 92 LEU A C 1
ATOM 664 O O . LEU A 1 92 ? -4.508 -4.701 3.335 1.00 95.19 92 LEU A O 1
ATOM 668 N N . VAL A 1 93 ? -3.602 -3.309 4.849 1.00 95.94 93 VAL A N 1
ATOM 669 C CA . VAL A 1 93 ? -3.142 -2.302 3.887 1.00 95.94 93 VAL A CA 1
ATOM 670 C C . VAL A 1 93 ? -1.686 -2.583 3.523 1.00 95.94 93 VAL A C 1
ATOM 672 O O . VAL A 1 93 ? -0.821 -2.569 4.397 1.00 95.94 93 VAL A O 1
ATOM 675 N N . ALA A 1 94 ? -1.395 -2.808 2.246 1.00 96.69 94 ALA A N 1
ATOM 676 C CA . ALA A 1 94 ? -0.021 -2.936 1.768 1.00 96.69 94 ALA A CA 1
ATOM 677 C C . ALA A 1 94 ? 0.620 -1.547 1.605 1.00 96.69 94 ALA A C 1
ATOM 679 O O . ALA A 1 94 ? 0.080 -0.692 0.907 1.00 96.69 94 ALA A O 1
ATOM 680 N N . LEU A 1 95 ? 1.767 -1.314 2.241 1.00 95.94 95 LEU A N 1
ATOM 681 C CA . LEU A 1 95 ? 2.556 -0.086 2.115 1.00 95.94 95 LEU A CA 1
ATOM 682 C C . LEU A 1 95 ? 3.669 -0.297 1.085 1.00 95.94 95 LEU A C 1
ATOM 684 O O . LEU A 1 95 ? 4.675 -0.921 1.405 1.00 95.94 95 LEU A O 1
ATOM 688 N N . ALA A 1 96 ? 3.502 0.207 -0.136 1.00 95.62 96 ALA A N 1
ATOM 689 C CA . ALA A 1 96 ? 4.467 0.006 -1.218 1.00 95.62 96 ALA A CA 1
ATOM 690 C C . ALA A 1 96 ? 5.231 1.295 -1.541 1.00 95.62 96 ALA A C 1
ATOM 692 O O . ALA A 1 96 ? 4.656 2.380 -1.532 1.00 95.62 96 ALA A O 1
ATOM 693 N N . MET A 1 97 ? 6.515 1.191 -1.876 1.00 94.50 97 MET A N 1
ATOM 694 C CA . MET A 1 97 ? 7.294 2.346 -2.342 1.00 94.50 97 MET A CA 1
ATOM 695 C C . MET A 1 97 ? 6.985 2.674 -3.813 1.00 94.50 97 MET A C 1
ATOM 697 O O . MET A 1 97 ? 6.740 1.773 -4.626 1.00 94.50 97 MET A O 1
ATOM 701 N N . ARG A 1 98 ? 6.996 3.966 -4.166 1.00 94.12 98 ARG A N 1
ATOM 702 C CA . ARG A 1 98 ? 6.907 4.436 -5.559 1.00 94.12 98 ARG A CA 1
ATOM 703 C C . ARG A 1 98 ? 8.109 3.949 -6.386 1.00 94.12 98 ARG A C 1
ATOM 705 O O . ARG A 1 98 ? 9.208 3.826 -5.863 1.00 94.12 98 ARG A O 1
ATOM 712 N N . GLY A 1 99 ? 7.886 3.708 -7.682 1.00 92.94 99 GLY A N 1
ATOM 713 C CA . GLY A 1 99 ? 8.917 3.283 -8.640 1.00 92.94 99 GLY A CA 1
ATOM 714 C C . GLY A 1 99 ? 8.850 1.795 -8.990 1.00 92.94 99 GLY A C 1
ATOM 715 O O . GLY A 1 99 ? 7.939 1.097 -8.544 1.00 92.94 99 GLY A O 1
ATOM 716 N N . GLU A 1 100 ? 9.817 1.322 -9.781 1.00 94.31 100 GLU A N 1
ATOM 717 C CA . GLU A 1 100 ? 10.011 -0.064 -10.265 1.00 94.31 100 GLU A CA 1
ATOM 718 C C . GLU A 1 100 ? 8.912 -0.647 -11.176 1.00 94.31 100 GLU A C 1
ATOM 720 O O . GLU A 1 100 ? 9.215 -1.348 -12.136 1.00 94.31 100 GLU A O 1
ATOM 725 N N . CYS A 1 101 ? 7.640 -0.369 -10.902 1.00 96.06 101 CYS A N 1
ATOM 726 C CA . CYS A 1 101 ? 6.502 -0.818 -11.696 1.00 96.06 101 CYS A CA 1
ATOM 727 C C . CYS A 1 101 ? 5.312 0.144 -11.557 1.00 96.06 101 CYS A C 1
ATOM 729 O O . CYS A 1 101 ? 5.267 0.981 -10.646 1.00 96.06 101 CYS A O 1
ATOM 731 N N . ASP A 1 102 ? 4.335 -0.000 -12.451 1.00 95.38 102 ASP A N 1
ATOM 732 C CA . ASP A 1 102 ? 3.142 0.845 -12.500 1.00 95.38 102 ASP A CA 1
ATOM 733 C C . ASP A 1 102 ? 2.275 0.723 -11.239 1.00 95.38 102 ASP A C 1
ATOM 735 O O . ASP A 1 102 ? 2.199 -0.329 -10.598 1.00 95.38 102 ASP A O 1
ATOM 739 N N . PHE A 1 103 ? 1.550 1.793 -10.898 1.00 94.50 103 PHE A N 1
ATOM 740 C CA . PHE A 1 103 ? 0.647 1.797 -9.741 1.00 94.50 103 PHE A CA 1
ATOM 741 C C . PHE A 1 103 ? -0.450 0.735 -9.842 1.00 94.50 103 PHE A C 1
ATOM 743 O O . PHE A 1 103 ? -0.778 0.104 -8.837 1.00 94.50 103 PHE A O 1
ATOM 750 N N . THR A 1 104 ? -0.976 0.501 -11.046 1.00 94.88 104 THR A N 1
ATOM 751 C CA . THR A 1 104 ? -1.974 -0.544 -11.296 1.00 94.88 104 THR A CA 1
ATOM 752 C C . THR A 1 104 ? -1.390 -1.931 -11.042 1.00 94.88 104 THR A C 1
ATOM 754 O O . THR A 1 104 ? -2.010 -2.721 -10.338 1.00 94.88 104 THR A O 1
ATOM 757 N N . ALA A 1 105 ? -0.159 -2.198 -11.497 1.00 96.75 105 ALA A N 1
ATOM 758 C CA . ALA A 1 105 ? 0.511 -3.476 -11.255 1.00 96.75 105 ALA A CA 1
ATOM 759 C C . ALA A 1 105 ? 0.699 -3.743 -9.751 1.00 96.75 105 ALA A C 1
ATOM 761 O O . ALA A 1 105 ? 0.390 -4.831 -9.266 1.00 96.75 105 ALA A O 1
ATOM 762 N N . LYS A 1 106 ? 1.120 -2.730 -8.980 1.00 97.62 106 LYS A N 1
ATOM 763 C CA . LYS A 1 106 ? 1.219 -2.840 -7.513 1.00 97.62 106 LYS A CA 1
ATOM 764 C C . LYS A 1 106 ? -0.133 -3.165 -6.874 1.00 97.62 106 LYS A C 1
ATOM 766 O O . LYS A 1 106 ? -0.205 -3.999 -5.971 1.00 97.62 106 LYS A O 1
ATOM 771 N N . ALA A 1 107 ? -1.200 -2.506 -7.329 1.00 96.25 107 ALA A N 1
ATOM 772 C CA . ALA A 1 107 ? -2.547 -2.716 -6.810 1.00 96.25 107 ALA A CA 1
ATOM 773 C C . ALA A 1 107 ? -3.066 -4.130 -7.111 1.00 96.25 107 ALA A C 1
ATOM 775 O O . ALA A 1 107 ? -3.574 -4.786 -6.204 1.00 96.25 107 ALA A O 1
ATOM 776 N N . GLU A 1 108 ? -2.878 -4.623 -8.336 1.00 96.88 108 GLU A N 1
ATOM 777 C CA . GLU A 1 108 ? -3.269 -5.976 -8.745 1.00 96.88 108 GLU A CA 1
ATOM 778 C C . GLU A 1 108 ? -2.538 -7.050 -7.935 1.00 96.88 108 GLU A C 1
ATOM 780 O O . GLU A 1 108 ? -3.167 -7.976 -7.423 1.00 96.88 108 GLU A O 1
ATOM 785 N N . ILE A 1 109 ? -1.225 -6.898 -7.748 1.00 97.75 109 ILE A N 1
ATOM 786 C CA . ILE A 1 109 ? -0.406 -7.833 -6.967 1.00 97.75 109 ILE A CA 1
ATOM 787 C C . ILE A 1 109 ? -0.834 -7.833 -5.495 1.00 97.75 109 ILE A C 1
ATOM 789 O O . ILE A 1 109 ? -1.031 -8.895 -4.900 1.00 97.75 109 ILE A O 1
ATOM 793 N N . ALA A 1 110 ? -1.027 -6.653 -4.897 1.00 96.81 110 ALA A N 1
ATOM 794 C CA . ALA A 1 110 ? -1.484 -6.548 -3.514 1.00 96.81 110 ALA A CA 1
ATOM 795 C C . ALA A 1 110 ? -2.886 -7.153 -3.335 1.00 96.81 110 ALA A C 1
ATOM 797 O O . ALA A 1 110 ? -3.115 -7.906 -2.384 1.00 96.81 110 ALA A O 1
ATOM 798 N N . GLN A 1 111 ? -3.804 -6.880 -4.266 1.00 96.31 111 GLN A N 1
ATOM 799 C CA . GLN A 1 111 ? -5.153 -7.440 -4.265 1.00 96.31 111 GLN A CA 1
ATOM 800 C C . GLN A 1 111 ? -5.132 -8.967 -4.420 1.00 96.31 111 GLN A C 1
ATOM 802 O O . GLN A 1 111 ? -5.824 -9.657 -3.671 1.00 96.31 111 GLN A O 1
ATOM 807 N N . ALA A 1 112 ? -4.307 -9.514 -5.319 1.00 96.69 112 ALA A N 1
ATOM 808 C CA . ALA A 1 112 ? -4.117 -10.958 -5.473 1.00 96.69 112 ALA A CA 1
ATOM 809 C C . ALA A 1 112 ? -3.543 -11.610 -4.199 1.00 96.69 112 ALA A C 1
ATOM 811 O O . ALA A 1 112 ? -3.912 -12.732 -3.854 1.00 96.69 112 ALA A O 1
ATOM 812 N N . GLY A 1 113 ? -2.706 -10.884 -3.448 1.00 95.31 113 GLY A N 1
ATOM 813 C CA . GLY A 1 113 ? -2.228 -11.273 -2.114 1.00 95.31 113 GLY A CA 1
ATOM 814 C C . GLY A 1 113 ? -3.268 -11.140 -0.987 1.00 95.31 113 GLY A C 1
ATOM 815 O O . GLY A 1 113 ? -2.990 -11.489 0.166 1.00 95.31 113 GLY A O 1
ATOM 816 N N . GLY A 1 114 ? -4.468 -10.643 -1.295 1.00 95.88 114 GLY A N 1
ATOM 817 C CA . GLY A 1 114 ? -5.580 -10.460 -0.363 1.00 95.88 114 GLY A CA 1
ATOM 818 C C . GLY A 1 114 ? -5.562 -9.140 0.411 1.00 95.88 114 GLY A C 1
ATOM 819 O O . GLY A 1 114 ? -6.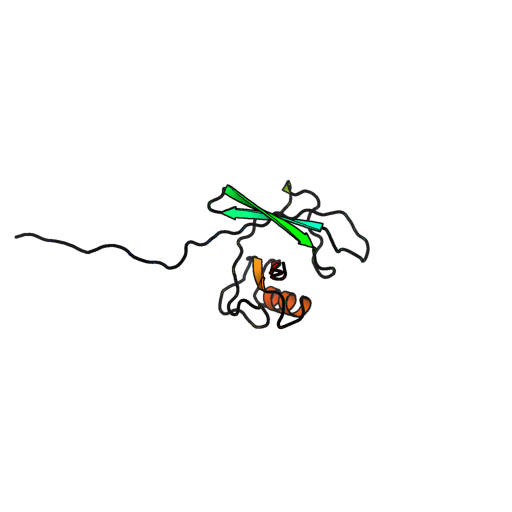314 -9.008 1.381 1.00 95.88 114 GLY A O 1
ATOM 820 N N . ALA A 1 115 ? -4.717 -8.178 0.034 1.00 96.75 115 ALA A N 1
ATOM 821 C CA . ALA A 1 115 ? -4.732 -6.854 0.645 1.00 96.75 115 ALA A CA 1
ATOM 822 C C . ALA A 1 115 ? -6.123 -6.216 0.525 1.00 96.75 115 ALA A C 1
ATOM 824 O O . ALA A 1 115 ? -6.782 -6.306 -0.509 1.00 96.75 115 ALA A O 1
ATOM 825 N N . ALA A 1 116 ? -6.562 -5.549 1.589 1.00 95.06 116 ALA A N 1
ATOM 826 C CA . ALA A 1 116 ? -7.801 -4.778 1.586 1.00 95.06 116 ALA A CA 1
ATOM 827 C C . ALA A 1 116 ? -7.625 -3.410 0.909 1.00 95.06 116 ALA A C 1
ATOM 829 O O . ALA A 1 116 ? -8.589 -2.837 0.407 1.00 95.06 116 ALA A O 1
ATOM 830 N N . ALA A 1 117 ? -6.401 -2.879 0.917 1.00 93.81 117 ALA A N 1
ATOM 831 C CA . ALA A 1 117 ? -6.021 -1.657 0.223 1.00 93.81 117 ALA A CA 1
ATOM 832 C C . ALA A 1 117 ? -4.505 -1.625 -0.011 1.00 93.81 117 ALA A C 1
ATOM 834 O O . ALA A 1 117 ? -3.748 -2.376 0.608 1.00 93.81 117 ALA A O 1
ATOM 835 N N . ILE A 1 118 ? -4.060 -0.701 -0.856 1.00 95.12 118 ILE A N 1
ATOM 836 C CA . ILE A 1 118 ? -2.650 -0.367 -1.040 1.00 95.12 118 ILE A CA 1
ATOM 837 C C . ILE A 1 118 ? -2.452 1.136 -0.819 1.00 95.12 118 ILE A C 1
ATOM 839 O O . ILE A 1 118 ? -3.270 1.943 -1.257 1.00 95.12 118 ILE A O 1
ATOM 843 N N . LEU A 1 119 ? -1.373 1.510 -0.133 1.00 95.25 119 LEU A N 1
ATOM 844 C CA . LEU A 1 119 ? -0.891 2.884 -0.033 1.00 95.25 119 LEU A CA 1
ATOM 845 C C . LEU A 1 119 ? 0.492 2.948 -0.676 1.00 95.25 119 LEU A C 1
ATOM 847 O O . LEU A 1 119 ? 1.431 2.308 -0.201 1.00 95.25 119 LEU A O 1
ATOM 851 N N . VAL A 1 120 ? 0.609 3.728 -1.748 1.00 95.19 120 VAL A N 1
ATOM 852 C CA . VAL A 1 120 ? 1.892 3.973 -2.405 1.00 95.19 120 VAL A CA 1
ATOM 853 C C . VAL A 1 120 ? 2.542 5.194 -1.768 1.00 95.19 120 VAL A C 1
ATOM 855 O O . VAL A 1 120 ? 2.002 6.297 -1.820 1.00 95.19 120 VAL A O 1
ATOM 858 N N . ILE A 1 121 ? 3.695 4.988 -1.143 1.00 92.56 121 ILE A N 1
ATOM 859 C CA . ILE A 1 121 ? 4.472 6.039 -0.498 1.00 92.56 121 ILE A CA 1
ATOM 860 C C . ILE A 1 121 ? 5.322 6.709 -1.571 1.00 92.56 121 ILE A C 1
ATOM 862 O O . ILE A 1 121 ? 6.211 6.086 -2.158 1.00 92.56 121 ILE A O 1
ATOM 866 N N . ASN A 1 122 ? 5.030 7.981 -1.828 1.00 89.25 122 ASN A N 1
ATOM 867 C CA . ASN A 1 122 ? 5.893 8.824 -2.636 1.00 89.25 122 ASN A CA 1
ATOM 868 C C . ASN A 1 122 ? 7.118 9.223 -1.802 1.00 89.25 122 ASN A C 1
ATOM 870 O O . ASN A 1 122 ? 6.952 9.756 -0.709 1.00 89.25 122 ASN A O 1
ATOM 874 N N . THR A 1 123 ? 8.319 8.933 -2.297 1.00 75.12 123 THR A N 1
ATOM 875 C CA . THR A 1 123 ? 9.593 9.244 -1.623 1.00 75.12 123 THR A CA 1
ATOM 876 C C . THR A 1 123 ? 10.306 10.458 -2.209 1.00 75.12 123 THR A C 1
ATOM 878 O O . THR A 1 123 ? 11.411 10.770 -1.775 1.00 75.12 123 THR A O 1
ATOM 881 N N . ASP A 1 124 ? 9.705 11.109 -3.204 1.00 64.44 124 ASP A N 1
ATOM 882 C CA . ASP A 1 124 ? 10.212 12.361 -3.756 1.00 64.44 124 ASP A CA 1
ATOM 883 C C . ASP A 1 124 ? 9.660 13.525 -2.919 1.00 64.44 124 ASP A C 1
ATOM 885 O O . ASP A 1 124 ? 8.439 13.711 -2.860 1.00 64.44 124 ASP A O 1
ATOM 889 N N . GLU A 1 125 ? 10.567 14.257 -2.269 1.00 51.00 125 GLU A N 1
ATOM 890 C CA . GLU A 1 125 ? 10.319 15.507 -1.530 1.00 51.00 125 GLU A CA 1
ATOM 891 C C . GLU A 1 125 ? 10.564 16.725 -2.434 1.00 51.00 125 GLU A C 1
ATOM 893 O O . GLU A 1 125 ? 11.641 16.773 -3.080 1.00 51.00 125 GLU A O 1
#

Radius of gyration: 18.39 Å; chains: 1; bounding box: 41×42×62 Å

Organism: Punica granatum (NCBI:txid22663)